Protein AF-A0A7S1E9S3-F1 (afdb_monomer)

Structure (mmCIF, N/CA/C/O backbone):
data_AF-A0A7S1E9S3-F1
#
_entry.id   AF-A0A7S1E9S3-F1
#
loop_
_atom_site.group_PDB
_atom_site.id
_atom_site.type_symbol
_atom_site.label_atom_id
_atom_site.label_alt_id
_atom_site.label_comp_id
_atom_site.label_asym_id
_atom_site.label_entity_id
_atom_site.label_seq_id
_atom_site.pdbx_PDB_ins_code
_atom_site.Cartn_x
_atom_site.Cartn_y
_atom_site.Cartn_z
_atom_site.occupancy
_atom_site.B_iso_or_equiv
_atom_site.auth_seq_id
_atom_site.auth_comp_id
_atom_site.auth_asym_id
_atom_site.auth_atom_id
_atom_site.pdbx_PDB_model_num
ATOM 1 N N . ASP A 1 1 ? -28.370 15.083 5.861 1.00 76.25 1 ASP A N 1
ATOM 2 C CA . ASP A 1 1 ? -28.886 15.078 7.250 1.00 76.25 1 ASP A CA 1
ATOM 3 C C . ASP A 1 1 ? -27.708 14.983 8.223 1.00 76.25 1 ASP A C 1
ATOM 5 O O . ASP A 1 1 ? -26.584 14.757 7.788 1.00 76.25 1 ASP A O 1
ATOM 9 N N . GLU A 1 2 ? -27.933 15.220 9.514 1.00 80.88 2 GLU A N 1
ATOM 10 C CA . GLU A 1 2 ? -26.884 15.203 10.547 1.00 80.88 2 GLU A CA 1
ATOM 11 C C . GLU A 1 2 ? -26.261 13.807 10.751 1.00 80.88 2 GLU A C 1
ATOM 13 O O . GLU A 1 2 ? -25.074 13.698 11.055 1.00 80.88 2 GLU A O 1
ATOM 18 N N . ARG A 1 3 ? -27.025 12.731 10.506 1.00 80.62 3 ARG A N 1
ATOM 19 C CA . ARG A 1 3 ? -26.564 11.344 10.676 1.00 80.62 3 ARG A CA 1
ATOM 20 C C . ARG A 1 3 ? -25.525 10.970 9.622 1.00 80.62 3 ARG A C 1
ATOM 22 O O . ARG A 1 3 ? -24.451 10.500 9.982 1.00 80.62 3 ARG A O 1
ATOM 29 N N . GLY A 1 4 ? -25.776 11.295 8.354 1.00 85.19 4 GLY A N 1
ATOM 30 C CA . GLY A 1 4 ? -24.827 11.042 7.268 1.00 85.19 4 GLY A CA 1
ATOM 31 C C . GLY A 1 4 ? -23.493 11.780 7.442 1.00 85.19 4 GLY A C 1
ATOM 32 O O . GLY A 1 4 ? -22.442 11.273 7.048 1.00 85.19 4 GLY A O 1
ATOM 33 N N . PHE A 1 5 ? -23.495 12.956 8.084 1.00 84.25 5 PHE A N 1
ATOM 34 C CA . PHE A 1 5 ? -22.257 13.677 8.400 1.00 84.25 5 PHE A CA 1
ATOM 35 C C . PHE A 1 5 ? -21.430 12.973 9.488 1.00 84.25 5 PHE A C 1
ATOM 37 O O . PHE A 1 5 ? -20.205 12.874 9.367 1.00 84.25 5 PHE A O 1
ATOM 44 N N . ILE A 1 6 ? -22.086 12.461 10.533 1.00 87.56 6 ILE A N 1
ATOM 45 C CA . ILE A 1 6 ? -21.432 11.704 11.610 1.00 87.56 6 ILE A CA 1
ATOM 46 C C . ILE A 1 6 ? -20.844 10.400 11.055 1.00 87.56 6 ILE A C 1
ATOM 48 O O . ILE A 1 6 ? -19.663 10.132 11.271 1.00 87.56 6 ILE A O 1
ATOM 52 N N . GLU A 1 7 ? -21.603 9.658 10.247 1.00 86.25 7 GLU A N 1
ATOM 53 C CA . GLU A 1 7 ? -21.142 8.410 9.620 1.00 86.25 7 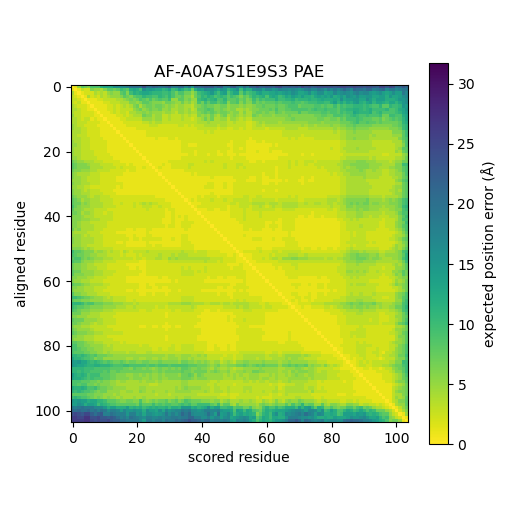GLU A CA 1
ATOM 54 C C . GLU A 1 7 ? -19.934 8.630 8.696 1.00 86.25 7 GLU A C 1
ATOM 56 O O . GLU A 1 7 ? -18.968 7.863 8.717 1.00 86.25 7 GLU A O 1
ATOM 61 N N . ALA A 1 8 ? -19.941 9.701 7.894 1.00 86.00 8 ALA A N 1
ATOM 62 C CA . ALA A 1 8 ? -18.808 10.044 7.036 1.00 86.00 8 ALA A CA 1
ATOM 63 C C . ALA A 1 8 ? -17.547 10.374 7.855 1.00 86.00 8 ALA A C 1
ATOM 65 O O . ALA A 1 8 ? -16.435 9.975 7.491 1.00 86.00 8 ALA A O 1
ATOM 66 N N . LYS A 1 9 ? -17.712 11.076 8.982 1.00 88.31 9 LYS A N 1
ATOM 67 C CA . LYS A 1 9 ? -16.615 11.402 9.898 1.00 88.31 9 LYS A CA 1
ATOM 68 C C . LYS A 1 9 ? -16.041 10.144 10.550 1.00 88.31 9 LYS A C 1
ATOM 70 O O . LYS A 1 9 ? -14.821 9.995 10.584 1.00 88.31 9 LYS A O 1
ATOM 75 N N . GLU A 1 10 ? -16.889 9.236 11.020 1.00 87.94 10 GLU A N 1
ATOM 76 C CA . GLU A 1 10 ? -16.468 7.964 11.618 1.00 87.94 10 GLU A CA 1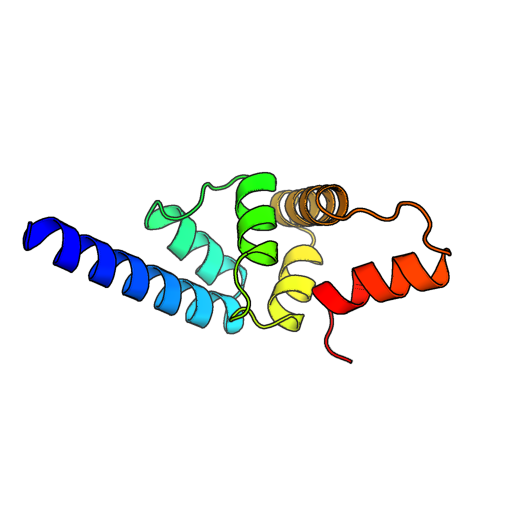
ATOM 77 C C . GLU A 1 10 ? -15.723 7.081 10.615 1.00 87.94 10 GLU A C 1
ATOM 79 O O . GLU A 1 10 ? -14.620 6.616 10.911 1.00 87.94 10 GLU A O 1
ATOM 84 N N . LYS A 1 11 ? -16.246 6.942 9.387 1.00 87.75 11 LYS A N 1
ATOM 85 C CA . LYS A 1 11 ? -15.553 6.225 8.304 1.00 87.75 11 LYS A CA 1
ATOM 86 C C . LYS A 1 11 ? -14.166 6.806 8.046 1.00 87.75 11 LYS A C 1
ATOM 88 O O . LYS A 1 11 ? -13.194 6.058 7.983 1.00 87.75 11 LYS A O 1
ATOM 93 N N . LYS A 1 12 ? -14.042 8.135 7.965 1.00 90.12 12 LYS A N 1
ATOM 94 C CA . LYS A 1 12 ? -12.743 8.797 7.773 1.00 90.12 12 LYS A CA 1
ATOM 95 C C . LYS A 1 12 ? -11.764 8.496 8.913 1.00 90.12 12 LYS A C 1
ATOM 97 O O . LYS A 1 12 ? -10.581 8.281 8.656 1.00 90.12 12 LYS A O 1
ATOM 102 N N . VAL A 1 13 ? -12.234 8.467 10.160 1.00 93.06 13 VAL A N 1
ATOM 103 C CA . VAL A 1 13 ? -11.394 8.138 11.323 1.00 93.06 13 VAL A CA 1
ATOM 104 C C . VAL A 1 13 ? -10.884 6.699 11.247 1.00 93.06 13 VAL A C 1
ATOM 106 O O . VAL A 1 13 ? -9.690 6.480 11.452 1.00 93.06 13 VAL A O 1
ATOM 109 N N . LEU A 1 14 ? -11.746 5.739 10.903 1.00 92.81 14 LEU A N 1
ATOM 110 C CA . LEU A 1 14 ? -11.363 4.330 10.769 1.00 92.81 14 LEU A CA 1
ATOM 111 C C . LEU A 1 14 ? -10.305 4.124 9.683 1.00 92.81 14 LEU A C 1
ATOM 113 O O . LEU A 1 14 ? -9.315 3.434 9.918 1.00 92.81 14 LEU A O 1
ATOM 117 N N . VAL A 1 15 ? -10.455 4.787 8.533 1.00 94.75 15 VAL A N 1
ATOM 118 C CA . VAL A 1 15 ? -9.451 4.757 7.457 1.00 94.75 15 VAL A CA 1
ATOM 119 C C . VAL A 1 15 ? -8.113 5.280 7.945 1.00 94.75 15 VAL A C 1
ATOM 121 O O . VAL A 1 15 ? -7.087 4.637 7.758 1.00 94.75 15 VAL A O 1
ATOM 124 N N . GLN A 1 16 ? -8.115 6.427 8.620 1.00 95.88 16 GLN A N 1
ATOM 125 C CA . GLN A 1 16 ? -6.892 7.049 9.117 1.00 95.88 16 GLN A CA 1
ATOM 126 C C . GLN A 1 16 ? -6.197 6.189 10.182 1.00 95.88 16 GLN A C 1
ATOM 128 O O . GLN A 1 16 ? -4.969 6.125 10.228 1.00 95.88 16 GLN A O 1
ATOM 133 N N . GLN A 1 17 ? -6.956 5.484 11.021 1.00 96.25 17 GLN A N 1
ATOM 134 C CA . GLN A 1 17 ? -6.398 4.493 11.942 1.00 96.25 17 GLN A CA 1
ATOM 135 C C . GLN A 1 17 ? -5.828 3.279 11.195 1.00 96.25 17 GLN A C 1
ATOM 137 O O . GLN A 1 17 ? -4.727 2.838 11.523 1.00 96.25 17 GLN A O 1
ATOM 142 N N . GLY A 1 18 ? -6.527 2.786 10.169 1.00 97.25 18 GLY A N 1
ATOM 143 C CA . GLY A 1 18 ? -6.066 1.692 9.316 1.00 97.25 18 GLY A CA 1
ATOM 144 C C . GLY A 1 18 ? -4.775 2.027 8.567 1.00 97.25 18 GLY A C 1
ATOM 145 O O . GLY A 1 18 ? -3.852 1.220 8.574 1.00 97.25 18 GLY A O 1
ATOM 146 N N . ILE A 1 19 ? -4.653 3.241 8.019 1.00 97.62 19 ILE A N 1
ATOM 147 C CA . ILE A 1 19 ? -3.428 3.753 7.377 1.00 97.62 19 ILE A CA 1
ATOM 148 C C . ILE A 1 19 ? -2.277 3.821 8.383 1.00 97.62 19 ILE A C 1
ATOM 150 O O . ILE A 1 19 ? -1.188 3.316 8.117 1.00 97.62 19 ILE A O 1
ATOM 154 N N . LYS A 1 20 ? -2.509 4.386 9.576 1.00 97.88 20 LYS A N 1
ATOM 155 C CA . LYS A 1 20 ? -1.488 4.427 10.638 1.00 97.88 20 LYS A CA 1
ATOM 156 C C . LYS A 1 20 ? -1.027 3.027 11.033 1.00 97.88 20 LYS A C 1
ATOM 158 O O . LYS A 1 20 ? 0.168 2.804 11.218 1.00 97.88 20 LYS A O 1
ATOM 163 N N . LEU A 1 21 ? -1.964 2.087 11.162 1.00 98.12 21 LEU A N 1
ATOM 164 C CA . LEU A 1 21 ? -1.644 0.704 11.485 1.00 98.12 21 LEU A CA 1
ATOM 165 C C . LEU A 1 21 ? -0.912 0.013 10.334 1.00 98.12 21 LEU A C 1
ATOM 167 O O . LEU A 1 21 ? 0.023 -0.726 10.609 1.00 98.12 21 LEU A O 1
ATOM 171 N N . PHE A 1 22 ? -1.282 0.273 9.080 1.00 98.31 22 PHE A N 1
ATOM 172 C CA . PHE A 1 22 ? -0.593 -0.245 7.899 1.00 98.31 22 PHE A CA 1
ATOM 173 C C . PHE A 1 22 ? 0.864 0.219 7.862 1.00 98.31 22 PHE A C 1
ATOM 175 O O . PHE A 1 22 ? 1.762 -0.614 7.789 1.00 98.31 22 PHE A O 1
ATOM 182 N N . ASN A 1 23 ? 1.102 1.523 8.027 1.00 97.19 23 ASN A N 1
ATOM 183 C CA . ASN A 1 23 ? 2.448 2.101 8.024 1.00 97.19 23 ASN A CA 1
ATOM 184 C C . ASN A 1 23 ? 3.348 1.509 9.127 1.00 97.19 23 ASN A C 1
ATOM 186 O O . ASN A 1 23 ? 4.565 1.484 8.976 1.00 97.19 23 ASN A O 1
ATOM 190 N N . LEU A 1 24 ? 2.767 1.027 10.234 1.00 96.81 24 LEU A N 1
ATOM 191 C CA . LEU A 1 24 ? 3.504 0.370 11.318 1.00 96.81 24 LEU A CA 1
ATOM 192 C C . LEU A 1 24 ? 3.597 -1.158 11.153 1.00 96.81 24 LEU A C 1
ATOM 194 O O . LEU A 1 24 ? 4.579 -1.772 11.563 1.00 96.81 24 LEU A O 1
ATOM 198 N N . LYS A 1 25 ? 2.527 -1.788 10.660 1.00 96.81 25 LYS A N 1
ATOM 199 C CA . LYS A 1 25 ? 2.301 -3.239 10.603 1.00 96.81 25 LYS A CA 1
ATOM 200 C C . LYS A 1 25 ? 1.436 -3.568 9.380 1.00 96.81 25 LYS A C 1
ATOM 202 O O . LYS A 1 25 ? 0.241 -3.830 9.535 1.00 96.81 25 LYS A O 1
ATOM 207 N N . GLY A 1 26 ? 2.046 -3.601 8.193 1.00 96.19 26 GLY A N 1
ATOM 208 C CA . GLY A 1 26 ? 1.378 -3.742 6.887 1.00 96.19 26 GLY A CA 1
ATOM 209 C C . GLY A 1 26 ? 0.160 -4.674 6.887 1.00 96.19 26 GLY A C 1
ATOM 210 O O . GLY A 1 26 ? -0.975 -4.214 6.746 1.00 96.19 26 GLY A O 1
ATOM 211 N N . LYS A 1 27 ? 0.360 -5.973 7.157 1.00 96.25 27 LYS A N 1
ATOM 212 C CA . LYS A 1 27 ? -0.733 -6.969 7.197 1.00 96.25 27 LYS A CA 1
ATOM 213 C C . LYS A 1 27 ? -1.868 -6.621 8.153 1.00 96.25 27 LYS A C 1
ATOM 215 O O . LYS A 1 27 ? -3.027 -6.697 7.760 1.00 96.25 27 LYS A O 1
ATOM 220 N N . LYS A 1 28 ? -1.552 -6.176 9.373 1.00 97.50 28 LYS A N 1
ATOM 221 C CA . LYS A 1 28 ? -2.576 -5.817 10.368 1.00 97.50 28 LYS A CA 1
ATOM 222 C C . LYS A 1 28 ? -3.385 -4.594 9.943 1.00 97.50 28 LYS A C 1
ATOM 224 O O . LYS A 1 28 ? -4.576 -4.527 10.227 1.00 97.50 28 LYS A O 1
ATOM 229 N N . GLY A 1 29 ? -2.753 -3.640 9.259 1.00 97.81 29 GLY A N 1
ATOM 230 C CA . GLY A 1 29 ? -3.449 -2.493 8.681 1.00 97.81 29 GLY A CA 1
ATOM 231 C C . GLY A 1 29 ? -4.457 -2.909 7.613 1.00 97.81 29 GLY A C 1
ATOM 232 O O . GLY A 1 29 ? -5.615 -2.503 7.683 1.00 97.81 29 GLY A O 1
ATOM 233 N N . ILE A 1 30 ? -4.050 -3.779 6.679 1.00 98.00 30 ILE A N 1
ATOM 234 C CA . ILE A 1 30 ? -4.959 -4.328 5.660 1.00 98.00 30 ILE A CA 1
ATOM 235 C C . ILE A 1 30 ? -6.094 -5.126 6.299 1.00 98.00 30 ILE A C 1
ATOM 237 O O . ILE A 1 30 ? -7.252 -4.904 5.963 1.00 98.00 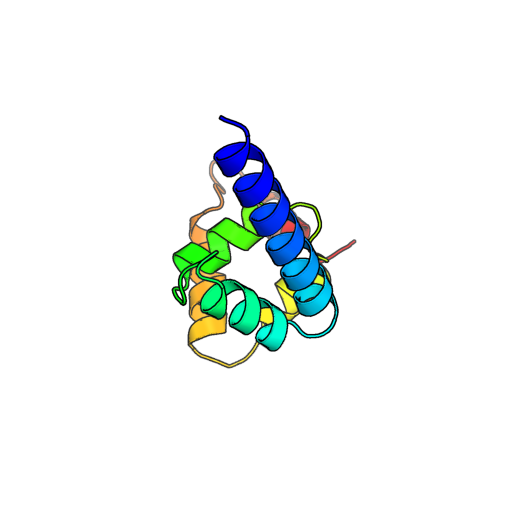30 ILE A O 1
ATOM 241 N 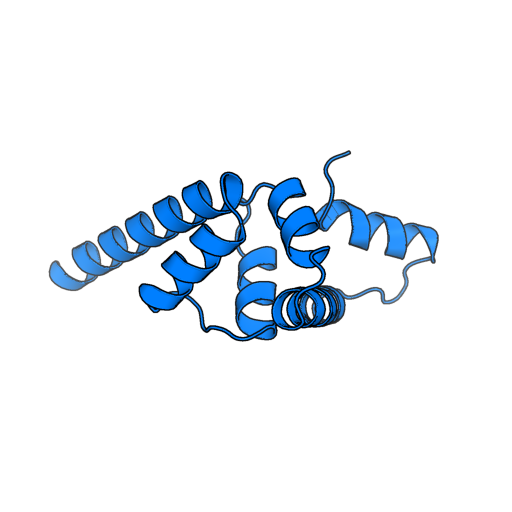N . GLU A 1 31 ? -5.798 -6.011 7.251 1.00 97.50 31 GLU A N 1
ATOM 242 C CA . GLU A 1 31 ? -6.820 -6.792 7.959 1.00 97.50 31 GLU A CA 1
ATOM 243 C C . GLU A 1 31 ? -7.849 -5.899 8.660 1.00 97.50 31 GLU A C 1
ATOM 245 O O . GLU A 1 31 ? -9.046 -6.178 8.593 1.00 97.50 31 GLU A O 1
ATOM 250 N N . MET A 1 32 ? -7.413 -4.806 9.291 1.00 97.44 32 MET A N 1
ATOM 251 C CA . MET A 1 32 ? -8.310 -3.830 9.912 1.00 97.44 32 MET A CA 1
ATOM 252 C C . MET A 1 32 ? -9.196 -3.121 8.874 1.00 97.44 32 MET A C 1
ATOM 254 O O . MET A 1 32 ? -10.406 -2.995 9.073 1.00 97.44 32 MET A O 1
ATOM 258 N N . LEU A 1 33 ? -8.615 -2.659 7.764 1.00 97.06 33 LEU A N 1
ATOM 259 C CA . LEU A 1 33 ? -9.353 -1.986 6.689 1.00 97.06 33 LEU A CA 1
ATOM 260 C C . LEU A 1 33 ? -10.374 -2.922 6.021 1.00 97.06 33 LEU A C 1
ATOM 262 O O . LEU A 1 33 ? -11.496 -2.506 5.741 1.00 97.06 33 LEU A O 1
ATOM 266 N N . VAL A 1 34 ? -10.021 -4.197 5.845 1.00 97.25 34 VAL A N 1
ATOM 267 C CA . VAL A 1 34 ? -10.931 -5.247 5.367 1.00 97.25 34 VAL A CA 1
ATOM 268 C C . VAL A 1 34 ? -12.044 -5.517 6.378 1.00 97.25 34 VAL A C 1
ATOM 270 O O . VAL A 1 34 ? -13.218 -5.530 6.022 1.00 97.25 34 VAL A O 1
ATOM 273 N N . SER A 1 35 ? -11.699 -5.701 7.655 1.00 95.69 35 SER A N 1
ATOM 274 C CA . SER A 1 35 ? -12.671 -6.055 8.704 1.00 95.69 35 SER A CA 1
ATOM 275 C C . SER A 1 35 ? -13.663 -4.926 8.994 1.00 95.69 35 SER A C 1
ATOM 277 O O . SER A 1 35 ? -14.794 -5.184 9.388 1.00 95.69 35 SER A O 1
ATOM 279 N N . SER A 1 36 ? -13.255 -3.671 8.779 1.00 92.81 36 SER A N 1
ATOM 280 C CA . SER A 1 36 ? -14.139 -2.498 8.847 1.00 92.81 36 SER A CA 1
ATOM 281 C C . SER A 1 36 ? -15.006 -2.303 7.594 1.00 92.81 36 SER A C 1
ATOM 283 O O . SER A 1 36 ? -15.814 -1.377 7.554 1.00 92.81 36 SER A O 1
ATOM 285 N N . GLY A 1 37 ? -14.852 -3.158 6.576 1.00 93.44 37 GLY A N 1
ATOM 286 C CA . GLY A 1 37 ? -15.595 -3.088 5.318 1.00 93.44 37 GLY A CA 1
ATOM 287 C C . GLY A 1 37 ? -15.192 -1.915 4.425 1.00 93.44 37 GLY A C 1
ATOM 288 O O . GLY A 1 37 ? -15.964 -1.527 3.551 1.00 93.44 37 GLY A O 1
ATOM 289 N N . HIS A 1 38 ? -14.021 -1.310 4.653 1.00 93.75 38 HIS A N 1
ATOM 290 C CA . HIS A 1 38 ? -13.571 -0.167 3.860 1.00 93.75 38 HIS A CA 1
ATOM 291 C C . HIS A 1 38 ? -12.933 -0.581 2.530 1.00 93.75 38 HIS A C 1
ATOM 293 O O . HIS A 1 38 ? -13.041 0.143 1.544 1.00 93.75 38 HIS A O 1
ATOM 299 N N . ILE A 1 39 ? -12.274 -1.740 2.510 1.00 96.19 39 ILE A N 1
ATOM 300 C CA . ILE A 1 39 ? -11.717 -2.365 1.307 1.00 96.19 39 ILE A CA 1
ATOM 301 C C . ILE A 1 39 ? -12.083 -3.849 1.292 1.00 96.19 39 ILE A C 1
ATOM 303 O O . ILE A 1 39 ? -12.350 -4.444 2.336 1.00 96.19 39 ILE A O 1
ATOM 307 N N . GLU A 1 40 ? -12.062 -4.468 0.119 1.00 97.94 40 GLU A N 1
ATOM 308 C CA . GLU A 1 40 ? -12.249 -5.910 -0.002 1.00 97.94 40 GLU A CA 1
ATOM 309 C C . GLU A 1 40 ? -10.916 -6.642 0.169 1.00 97.94 40 GLU A C 1
ATOM 311 O O . GLU A 1 40 ? -9.847 -6.118 -0.150 1.00 97.94 40 GLU A O 1
ATOM 316 N N . ARG A 1 41 ? -10.962 -7.900 0.621 1.00 97.69 41 ARG A N 1
ATOM 317 C CA . ARG A 1 41 ? -9.770 -8.759 0.719 1.00 97.69 41 ARG A CA 1
ATOM 318 C C . ARG A 1 41 ? -9.394 -9.356 -0.641 1.00 97.69 41 ARG A C 1
ATOM 320 O O . ARG A 1 41 ? -9.254 -10.571 -0.775 1.00 97.69 41 ARG A O 1
ATOM 327 N N . THR A 1 42 ? -9.262 -8.504 -1.650 1.00 98.50 42 THR A N 1
ATOM 328 C CA . THR A 1 42 ? -8.90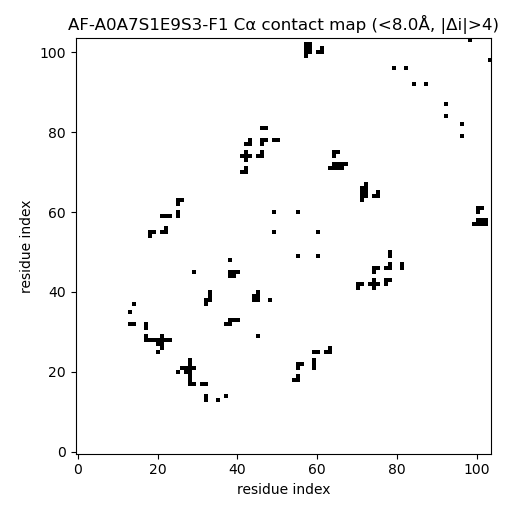9 -8.883 -3.019 1.00 98.50 42 THR A CA 1
ATOM 329 C C . THR A 1 42 ? -7.667 -8.116 -3.476 1.00 98.50 42 THR A C 1
ATOM 331 O O . THR A 1 42 ? -7.490 -6.957 -3.088 1.00 98.50 42 THR A O 1
ATOM 334 N N . PRO A 1 43 ? -6.805 -8.726 -4.315 1.00 98.56 43 PRO A N 1
ATOM 335 C CA . PRO A 1 43 ? -5.626 -8.059 -4.856 1.00 98.56 43 PRO A CA 1
ATOM 336 C C . PRO A 1 43 ? -5.896 -6.675 -5.452 1.00 98.56 43 PRO A C 1
ATOM 338 O O . PRO A 1 43 ? -5.224 -5.704 -5.114 1.00 98.56 43 PRO A O 1
ATOM 341 N N . LEU A 1 44 ? -6.927 -6.584 -6.293 1.00 98.31 44 LEU A N 1
ATOM 342 C CA . LEU A 1 44 ? -7.296 -5.361 -6.996 1.00 98.31 44 LEU A CA 1
ATOM 343 C C . LEU A 1 44 ? -7.789 -4.264 -6.043 1.00 98.31 44 LEU A C 1
ATOM 345 O O . LEU A 1 44 ? -7.383 -3.113 -6.180 1.00 98.31 44 LEU A O 1
ATOM 349 N N . SER A 1 45 ? -8.625 -4.605 -5.053 1.00 98.44 45 SER A N 1
ATOM 350 C CA . SER A 1 45 ? -9.132 -3.622 -4.085 1.00 98.44 45 SER A CA 1
ATOM 351 C C . SER A 1 45 ? -8.000 -3.023 -3.246 1.00 98.44 45 SER A C 1
ATOM 353 O O . SER A 1 45 ? -7.926 -1.804 -3.079 1.00 98.44 45 SER A O 1
ATOM 355 N N . ILE A 1 46 ? -7.063 -3.859 -2.793 1.00 98.38 46 ILE A N 1
ATOM 356 C CA . ILE A 1 46 ? -5.888 -3.409 -2.035 1.00 98.38 46 ILE A CA 1
ATOM 357 C C . ILE A 1 46 ? -4.954 -2.570 -2.925 1.00 98.38 46 ILE A C 1
ATOM 359 O O . ILE A 1 46 ? -4.492 -1.512 -2.500 1.00 98.38 46 ILE A O 1
ATOM 363 N N . ALA A 1 47 ? -4.715 -2.980 -4.174 1.00 98.06 47 ALA A N 1
ATOM 364 C CA . ALA A 1 47 ? -3.896 -2.219 -5.117 1.00 98.06 47 ALA A CA 1
ATOM 365 C C . ALA A 1 47 ? -4.487 -0.828 -5.416 1.00 98.06 47 ALA A C 1
ATOM 367 O O . ALA A 1 47 ? -3.769 0.173 -5.377 1.00 98.06 47 ALA A O 1
ATOM 368 N N . HIS A 1 48 ? -5.802 -0.733 -5.640 1.00 97.94 48 HIS A N 1
ATOM 369 C CA . HIS A 1 48 ? -6.489 0.553 -5.776 1.00 97.94 48 HIS A CA 1
ATOM 370 C C . HIS A 1 48 ? -6.352 1.414 -4.523 1.00 97.94 48 HIS A C 1
ATOM 372 O O . HIS A 1 48 ? -6.135 2.622 -4.632 1.00 97.94 48 HIS A O 1
ATOM 378 N N . PHE A 1 49 ? -6.452 0.809 -3.338 1.00 97.25 49 PHE A N 1
ATOM 379 C CA . PHE A 1 49 ? -6.250 1.516 -2.079 1.00 97.25 49 PHE A CA 1
ATOM 380 C C . PHE A 1 49 ? -4.835 2.103 -1.985 1.00 97.25 49 PHE A C 1
ATOM 382 O O . PHE A 1 49 ? -4.697 3.270 -1.618 1.00 97.25 49 PHE A O 1
ATOM 389 N N . PHE A 1 50 ? -3.802 1.357 -2.387 1.00 96.88 50 PHE A N 1
ATOM 390 C CA . PHE A 1 50 ? -2.421 1.850 -2.417 1.00 96.88 50 PHE A CA 1
ATOM 391 C C . PHE A 1 50 ? -2.213 3.013 -3.389 1.00 96.88 50 PHE A C 1
ATOM 393 O O . PHE A 1 50 ? -1.568 3.991 -3.024 1.00 96.88 50 PHE A O 1
ATOM 400 N N . HIS A 1 51 ? -2.803 2.958 -4.586 1.00 94.75 51 HIS A N 1
ATOM 401 C CA . HIS A 1 51 ? -2.730 4.067 -5.549 1.00 94.75 51 HIS A CA 1
ATOM 402 C C . HIS A 1 51 ? -3.496 5.315 -5.093 1.00 94.75 51 HIS A C 1
ATOM 404 O O . HIS A 1 51 ? -3.107 6.435 -5.417 1.00 94.75 51 HIS A O 1
ATOM 410 N N . SER A 1 52 ? -4.588 5.134 -4.347 1.00 93.31 52 SER A N 1
ATOM 411 C CA . SER A 1 52 ? -5.525 6.218 -4.018 1.00 93.31 52 SER A CA 1
ATOM 412 C C . SER A 1 52 ? -5.174 6.986 -2.739 1.00 93.31 52 SER A C 1
ATOM 414 O O . SER A 1 52 ? -5.686 8.086 -2.538 1.00 93.31 52 SER A O 1
ATOM 416 N N . ASN A 1 53 ? -4.333 6.432 -1.857 1.00 92.69 53 ASN A N 1
ATOM 417 C CA . ASN 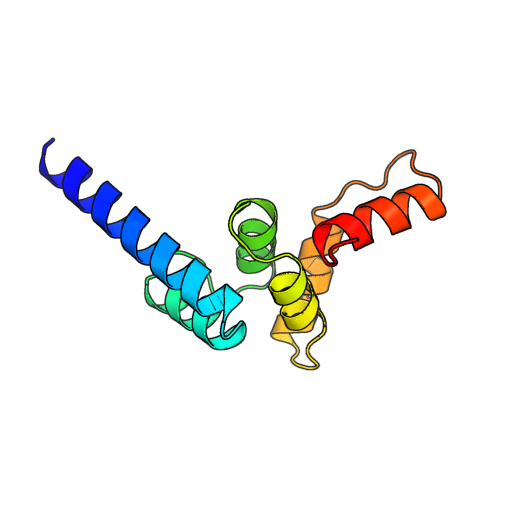A 1 53 ? -4.063 7.006 -0.534 1.00 92.69 53 ASN A CA 1
ATOM 418 C C . ASN A 1 53 ? -2.619 7.505 -0.409 1.00 92.69 53 ASN A C 1
ATOM 420 O O . ASN A 1 53 ? -1.693 6.737 -0.163 1.00 92.69 53 ASN A O 1
ATOM 424 N N . THR A 1 54 ? -2.439 8.824 -0.487 1.00 90.31 54 THR A N 1
ATOM 425 C CA . THR A 1 54 ? -1.123 9.484 -0.398 1.00 90.31 54 THR A CA 1
ATOM 426 C C . THR A 1 54 ? -0.477 9.429 0.988 1.00 90.31 54 THR A C 1
ATOM 428 O O . THR A 1 54 ? 0.718 9.682 1.104 1.00 90.31 54 THR A O 1
ATOM 431 N N . ASP A 1 55 ? -1.250 9.114 2.032 1.00 94.25 55 ASP A N 1
ATOM 432 C CA . ASP A 1 55 ? -0.791 9.058 3.430 1.00 94.25 55 ASP A CA 1
ATOM 433 C C . ASP A 1 55 ? -0.081 7.731 3.784 1.00 94.25 55 ASP A C 1
ATOM 435 O O . ASP A 1 55 ? 0.421 7.557 4.902 1.00 94.25 55 ASP A O 1
ATOM 439 N N . LEU A 1 56 ? -0.056 6.768 2.858 1.00 95.50 56 LEU A N 1
ATOM 440 C CA . LEU A 1 56 ? 0.657 5.506 3.036 1.00 95.50 56 LEU A CA 1
ATOM 441 C C . LEU A 1 56 ? 2.172 5.725 2.919 1.00 95.50 56 LEU A C 1
ATOM 443 O O . LEU A 1 56 ? 2.651 6.377 1.990 1.00 95.50 56 LEU A O 1
ATOM 447 N N . ASP A 1 57 ? 2.946 5.144 3.841 1.00 94.75 57 ASP A N 1
ATOM 448 C CA . ASP A 1 57 ? 4.403 5.093 3.699 1.00 94.75 57 ASP A CA 1
ATOM 449 C C . ASP A 1 57 ? 4.729 4.189 2.504 1.00 94.75 57 ASP A C 1
ATOM 451 O O . ASP A 1 57 ? 4.411 2.998 2.494 1.00 94.75 57 ASP A O 1
ATOM 455 N N . LYS A 1 58 ? 5.388 4.760 1.493 1.00 92.38 58 LYS A N 1
ATOM 456 C CA . LYS A 1 58 ? 5.771 4.044 0.273 1.00 92.38 58 LYS A CA 1
ATOM 457 C C . LYS A 1 58 ? 6.637 2.821 0.558 1.00 92.38 58 LYS A C 1
ATOM 459 O O . LYS A 1 58 ? 6.496 1.828 -0.142 1.00 92.38 58 LYS A O 1
ATOM 464 N N . ARG A 1 59 ? 7.482 2.863 1.598 1.00 92.94 59 ARG A N 1
ATOM 465 C CA . ARG A 1 59 ? 8.258 1.690 2.035 1.00 92.94 59 ARG A CA 1
ATOM 466 C C . ARG A 1 59 ? 7.344 0.590 2.528 1.00 92.94 59 ARG A C 1
ATOM 468 O O . ARG A 1 59 ? 7.505 -0.537 2.099 1.00 92.94 59 ARG A O 1
ATOM 475 N N . ALA A 1 60 ? 6.356 0.919 3.361 1.00 96.06 60 ALA A N 1
ATOM 476 C CA . ALA A 1 60 ? 5.410 -0.070 3.870 1.00 96.06 60 ALA A CA 1
ATOM 477 C C . ALA A 1 60 ? 4.590 -0.706 2.733 1.00 96.06 60 ALA A C 1
ATOM 479 O O . ALA A 1 60 ? 4.309 -1.901 2.772 1.00 96.06 60 ALA A O 1
ATOM 480 N N . VAL A 1 61 ? 4.248 0.073 1.700 1.00 96.56 61 VAL A N 1
ATOM 481 C CA . VAL A 1 61 ? 3.614 -0.437 0.473 1.00 96.56 61 VAL A CA 1
ATOM 482 C C . VAL A 1 61 ? 4.542 -1.402 -0.270 1.00 96.56 61 VAL A C 1
ATOM 484 O O . VAL A 1 61 ? 4.119 -2.510 -0.604 1.00 96.56 61 VAL A O 1
ATOM 487 N N . GLY A 1 62 ? 5.803 -1.019 -0.489 1.00 94.88 62 GLY A N 1
ATOM 488 C CA . GLY A 1 62 ? 6.809 -1.878 -1.113 1.00 94.88 62 GLY A CA 1
ATOM 489 C C . GLY A 1 62 ? 7.062 -3.168 -0.332 1.00 94.88 62 GLY A C 1
ATOM 490 O O . GLY A 1 62 ? 7.000 -4.249 -0.912 1.00 94.88 62 GLY A O 1
ATOM 491 N N . ASP A 1 63 ? 7.264 -3.062 0.982 1.00 95.62 63 ASP A N 1
ATOM 492 C CA . ASP A 1 63 ? 7.478 -4.192 1.888 1.00 95.62 63 ASP A CA 1
ATOM 493 C C . ASP A 1 63 ? 6.289 -5.154 1.849 1.00 95.62 63 ASP A C 1
ATOM 495 O O . ASP A 1 63 ? 6.483 -6.358 1.702 1.00 95.62 63 ASP A O 1
ATOM 499 N N . TYR A 1 64 ? 5.056 -4.630 1.904 1.00 97.31 64 TYR A N 1
ATOM 500 C CA . TYR A 1 64 ? 3.848 -5.444 1.803 1.00 97.31 64 TYR A CA 1
ATOM 501 C C . TYR A 1 64 ? 3.791 -6.185 0.464 1.00 97.31 64 TYR A C 1
ATOM 503 O O . TYR A 1 64 ? 3.581 -7.392 0.445 1.00 97.31 64 TYR A O 1
ATOM 511 N N . MET A 1 65 ? 3.989 -5.509 -0.667 1.00 96.44 65 MET A N 1
ATOM 512 C CA . MET A 1 65 ? 3.947 -6.160 -1.986 1.00 96.44 65 MET A CA 1
ATOM 513 C C . MET A 1 65 ? 5.107 -7.141 -2.218 1.00 96.44 65 MET A C 1
ATOM 515 O O . MET A 1 65 ? 4.972 -8.067 -3.014 1.00 96.44 65 MET A O 1
ATOM 519 N N . GLY A 1 66 ? 6.234 -6.948 -1.529 1.00 94.31 66 GLY A N 1
ATOM 520 C CA . GLY A 1 66 ? 7.407 -7.818 -1.593 1.00 94.31 66 GLY A CA 1
ATOM 521 C C . GLY A 1 66 ? 7.315 -9.079 -0.729 1.00 94.31 66 GLY A C 1
ATOM 522 O O . GLY A 1 66 ? 8.210 -9.923 -0.791 1.00 94.31 66 GLY A O 1
ATOM 523 N N . GLU A 1 67 ? 6.266 -9.233 0.083 1.00 95.44 67 GLU A N 1
ATOM 524 C CA . GLU A 1 67 ? 6.088 -10.426 0.908 1.00 95.44 67 GLU A CA 1
ATOM 525 C C . GLU A 1 67 ? 5.805 -11.691 0.075 1.00 95.44 67 GLU A C 1
ATOM 527 O O . GLU A 1 67 ? 5.189 -11.657 -0.987 1.00 95.44 67 GLU A O 1
ATOM 532 N N . ALA A 1 68 ? 6.210 -12.852 0.599 1.00 94.81 68 ALA A N 1
ATOM 533 C CA . ALA A 1 68 ? 6.120 -14.133 -0.107 1.00 94.81 68 ALA A CA 1
ATOM 534 C C . ALA A 1 68 ? 4.700 -14.734 -0.203 1.00 94.81 68 ALA A C 1
ATOM 536 O O . ALA A 1 68 ? 4.523 -15.750 -0.876 1.00 94.81 68 ALA A O 1
ATOM 537 N N . ASP A 1 69 ? 3.714 -14.147 0.477 1.00 96.62 69 ASP A N 1
ATOM 538 C CA . ASP A 1 69 ? 2.324 -14.615 0.499 1.00 96.62 69 ASP A CA 1
ATOM 539 C C . ASP A 1 69 ? 1.630 -14.387 -0.858 1.00 96.62 69 ASP A C 1
ATOM 541 O O . ASP A 1 69 ? 1.868 -13.388 -1.538 1.00 96.62 69 ASP A O 1
ATOM 545 N N . GLU A 1 70 ? 0.755 -15.309 -1.259 1.00 97.44 70 GLU A N 1
ATOM 546 C CA . GLU A 1 70 ? 0.070 -15.256 -2.557 1.00 97.44 70 GLU A CA 1
ATOM 547 C C . GLU A 1 70 ? -0.847 -14.037 -2.706 1.00 97.44 70 GLU A C 1
ATOM 549 O O . GLU A 1 70 ? -0.943 -13.473 -3.797 1.00 97.44 70 GLU A O 1
ATOM 554 N N . LEU A 1 71 ? -1.481 -13.574 -1.621 1.00 97.50 71 LEU A N 1
ATOM 555 C CA . LEU A 1 71 ? -2.268 -12.341 -1.664 1.00 97.50 71 LEU A CA 1
ATOM 556 C C . LEU A 1 71 ? -1.361 -11.146 -1.965 1.00 97.50 71 LEU A C 1
ATOM 558 O O . LEU A 1 71 ? -1.693 -10.330 -2.817 1.00 97.50 71 LEU A O 1
ATOM 562 N N . ASN A 1 72 ? -0.210 -11.062 -1.298 1.00 97.81 72 ASN A N 1
ATOM 563 C CA . ASN A 1 72 ? 0.751 -9.973 -1.452 1.00 97.81 72 ASN A CA 1
ATOM 564 C C . ASN A 1 72 ? 1.331 -9.918 -2.878 1.00 97.81 72 ASN A C 1
ATOM 566 O O . ASN A 1 72 ? 1.343 -8.850 -3.491 1.00 97.81 72 ASN A O 1
ATOM 570 N N . LYS A 1 73 ? 1.695 -11.072 -3.453 1.00 97.94 73 LYS 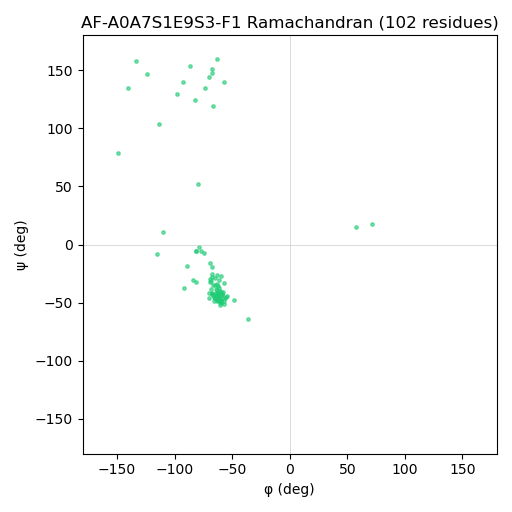A N 1
ATOM 571 C CA . LYS A 1 73 ? 2.103 -11.177 -4.867 1.00 97.94 73 LYS A CA 1
ATOM 572 C C . LYS A 1 73 ? 0.981 -10.782 -5.823 1.00 97.94 73 LYS A C 1
ATOM 574 O O . LYS A 1 73 ? 1.214 -10.046 -6.777 1.00 97.94 73 LYS A O 1
ATOM 579 N N . GLY A 1 74 ? -0.244 -11.237 -5.558 1.00 98.44 74 GLY A N 1
ATOM 580 C CA . GLY A 1 74 ? -1.408 -10.835 -6.341 1.00 98.44 74 GLY A CA 1
ATOM 581 C C . GLY A 1 74 ? -1.607 -9.320 -6.318 1.00 98.44 74 GLY A C 1
ATOM 582 O O . GLY A 1 74 ? -1.882 -8.721 -7.356 1.00 98.44 74 GLY A O 1
ATOM 583 N N . VAL A 1 75 ? -1.446 -8.691 -5.148 1.00 98.38 75 VAL A N 1
ATOM 584 C CA . VAL A 1 75 ? -1.526 -7.230 -4.992 1.00 98.38 75 VAL A CA 1
ATOM 585 C C . VAL A 1 75 ? -0.438 -6.539 -5.806 1.00 98.38 75 VAL A C 1
ATOM 587 O O . VAL A 1 75 ? -0.743 -5.556 -6.470 1.00 98.38 75 VAL A O 1
ATOM 590 N N . LEU A 1 76 ? 0.796 -7.056 -5.809 1.00 96.88 76 LEU A N 1
ATOM 591 C CA . LEU A 1 76 ? 1.874 -6.527 -6.646 1.00 96.88 76 LEU A CA 1
ATOM 592 C C . LEU A 1 76 ? 1.497 -6.543 -8.134 1.00 96.88 76 LEU A C 1
ATOM 594 O O . LEU A 1 76 ? 1.648 -5.523 -8.803 1.00 96.88 76 LEU A O 1
ATOM 598 N N . TYR A 1 77 ? 0.989 -7.668 -8.646 1.00 97.31 77 TYR A N 1
ATOM 599 C CA . TYR A 1 77 ? 0.572 -7.768 -10.048 1.00 97.31 77 TYR A CA 1
ATOM 600 C C . TYR A 1 77 ? -0.544 -6.774 -10.375 1.00 97.31 77 TYR A C 1
ATOM 602 O O . TYR A 1 77 ? -0.393 -5.970 -11.290 1.00 97.31 77 TYR A O 1
ATOM 610 N N . ALA A 1 78 ? -1.599 -6.730 -9.557 1.00 98.06 78 ALA A N 1
ATOM 611 C CA . ALA A 1 78 ? -2.686 -5.772 -9.743 1.00 98.06 78 ALA A CA 1
ATOM 612 C C . ALA A 1 78 ? -2.206 -4.311 -9.642 1.00 98.06 78 ALA A C 1
ATOM 614 O O . ALA A 1 78 ? -2.669 -3.450 -10.382 1.00 98.06 78 ALA A O 1
ATOM 615 N N . TYR A 1 79 ? -1.261 -4.012 -8.749 1.00 96.75 79 TYR A N 1
ATOM 616 C CA . TYR A 1 79 ? -0.691 -2.675 -8.602 1.00 96.75 79 TYR A CA 1
ATOM 617 C C . TYR A 1 79 ? 0.060 -2.236 -9.860 1.00 96.75 79 TYR A C 1
ATOM 619 O O . TYR A 1 79 ? -0.093 -1.086 -10.271 1.00 96.75 79 TYR A O 1
ATOM 627 N N . VAL A 1 80 ? 0.837 -3.140 -10.467 1.00 95.19 80 VAL A N 1
ATOM 628 C CA . VAL A 1 80 ? 1.560 -2.904 -11.727 1.00 95.19 80 VAL A CA 1
ATOM 629 C C . VAL A 1 80 ? 0.593 -2.753 -12.898 1.00 95.19 80 VAL A C 1
ATOM 631 O O . VAL A 1 80 ? 0.767 -1.829 -13.687 1.00 95.19 80 VAL A O 1
ATOM 634 N N . ASP A 1 81 ? -0.446 -3.585 -12.981 1.00 95.50 81 ASP A N 1
ATOM 635 C CA . ASP A 1 81 ? -1.451 -3.531 -14.055 1.00 95.50 81 ASP A CA 1
ATOM 636 C C . ASP A 1 81 ? -2.246 -2.214 -14.060 1.00 95.50 81 ASP A C 1
ATOM 638 O O . ASP A 1 81 ? -2.713 -1.758 -15.103 1.00 95.50 81 ASP A O 1
ATOM 642 N N . LEU A 1 82 ? -2.371 -1.558 -12.902 1.00 95.31 82 LEU A N 1
ATOM 643 C CA . LEU A 1 82 ? -2.983 -0.231 -12.779 1.00 95.31 82 LEU A CA 1
ATOM 644 C C . LEU A 1 82 ? -2.065 0.915 -13.243 1.00 95.31 82 LEU A C 1
ATOM 646 O O . LEU A 1 82 ? -2.492 2.071 -13.285 1.00 95.31 82 LEU A O 1
ATOM 650 N N . MET A 1 83 ? -0.806 0.635 -13.588 1.00 93.56 83 MET A N 1
ATOM 651 C CA . MET A 1 83 ? 0.147 1.628 -14.076 1.00 93.56 83 MET A CA 1
ATOM 652 C C . MET A 1 83 ? 0.220 1.603 -15.604 1.00 93.56 83 MET A C 1
ATOM 654 O O . MET A 1 83 ? 0.485 0.574 -16.212 1.00 93.56 83 MET A O 1
ATOM 658 N N . SER A 1 84 ? 0.088 2.769 -16.241 1.00 92.56 84 SER A N 1
ATOM 659 C CA . SER A 1 84 ? 0.436 2.898 -17.662 1.00 92.56 84 SER A CA 1
ATOM 660 C C . SER A 1 84 ? 1.942 3.113 -17.832 1.00 92.56 84 SER A C 1
ATOM 662 O O . SER A 1 84 ? 2.511 4.053 -17.260 1.00 92.56 84 SER A O 1
ATOM 664 N N . PHE A 1 85 ? 2.570 2.250 -18.629 1.00 93.19 85 PHE A N 1
ATOM 665 C CA . PHE A 1 85 ? 3.964 2.366 -19.073 1.00 93.19 85 PHE A CA 1
ATOM 666 C C . PHE A 1 85 ? 4.085 2.701 -20.565 1.00 93.19 85 PHE A C 1
ATOM 668 O O . PHE A 1 85 ? 5.178 2.619 -21.121 1.00 93.19 85 PHE A O 1
ATOM 675 N N . GLU A 1 86 ? 2.972 3.059 -21.207 1.00 94.12 86 GLU A N 1
ATOM 676 C CA . GLU A 1 86 ? 2.947 3.444 -22.616 1.00 94.12 86 GLU A CA 1
ATOM 677 C C . GLU A 1 86 ? 3.893 4.626 -22.867 1.00 94.12 86 GLU A C 1
ATOM 679 O O . GLU A 1 86 ? 4.026 5.521 -22.027 1.00 94.12 86 GLU A O 1
ATOM 684 N N . ASP A 1 87 ? 4.604 4.573 -23.994 1.00 93.75 87 ASP A N 1
ATOM 685 C CA . ASP A 1 87 ? 5.589 5.568 -24.434 1.00 93.75 87 ASP A CA 1
ATOM 686 C C . ASP A 1 87 ? 6.758 5.847 -23.466 1.00 93.75 87 ASP A C 1
ATOM 688 O O . ASP A 1 87 ? 7.501 6.818 -23.636 1.00 93.75 87 ASP A O 1
ATOM 692 N N . LEU A 1 88 ? 6.982 4.990 -22.463 1.00 94.50 88 LEU A N 1
ATOM 693 C CA . LEU A 1 88 ? 8.142 5.091 -21.580 1.00 94.50 88 LEU A CA 1
ATOM 694 C C . LEU A 1 88 ? 9.310 4.246 -22.092 1.00 94.50 88 LEU A C 1
ATOM 696 O O . LEU A 1 88 ? 9.159 3.091 -22.489 1.00 94.50 88 LEU A O 1
ATOM 700 N N . THR A 1 89 ? 10.520 4.794 -21.989 1.00 95.38 89 THR A N 1
ATOM 701 C CA . THR A 1 89 ? 11.743 3.990 -22.067 1.00 95.38 89 THR A CA 1
ATOM 702 C C . THR A 1 89 ? 11.791 3.000 -20.904 1.00 95.38 89 THR A C 1
ATOM 704 O O . THR A 1 89 ? 11.163 3.212 -19.865 1.00 95.38 89 THR A O 1
ATOM 707 N N . ILE A 1 90 ? 12.589 1.936 -21.028 1.00 92.75 90 ILE A N 1
ATOM 708 C CA . ILE A 1 90 ? 12.752 0.942 -19.953 1.00 92.75 90 ILE A CA 1
ATOM 709 C C . ILE A 1 90 ? 13.168 1.615 -18.637 1.00 92.75 90 ILE A C 1
ATOM 711 O O . ILE A 1 90 ? 12.605 1.323 -17.584 1.00 92.75 90 ILE A O 1
ATOM 715 N N . ASP A 1 91 ? 14.113 2.558 -18.677 1.00 93.94 91 ASP A N 1
ATOM 716 C CA . ASP A 1 91 ? 14.538 3.282 -17.478 1.00 93.94 91 ASP A CA 1
ATOM 717 C C . ASP A 1 91 ? 13.446 4.228 -16.942 1.00 93.94 91 ASP A C 1
ATOM 719 O O . ASP A 1 91 ? 13.323 4.394 -15.727 1.00 93.94 91 ASP A O 1
ATOM 723 N N . GLY A 1 92 ? 12.616 4.801 -17.820 1.00 93.56 92 GLY A N 1
ATOM 724 C CA . GLY A 1 92 ? 11.438 5.584 -17.448 1.00 93.56 92 GLY A CA 1
ATOM 725 C C . GLY A 1 92 ? 10.373 4.737 -16.749 1.00 93.56 92 GLY A C 1
ATOM 726 O O . GLY A 1 92 ? 9.881 5.120 -15.685 1.00 93.56 92 GLY A O 1
ATOM 727 N N . ALA A 1 93 ? 10.075 3.554 -17.289 1.00 92.88 93 ALA A N 1
ATOM 728 C CA . ALA A 1 93 ? 9.146 2.596 -16.702 1.00 92.88 93 ALA A CA 1
ATOM 729 C C . ALA A 1 93 ? 9.638 2.102 -15.332 1.00 92.88 93 ALA A C 1
ATOM 731 O O . ALA A 1 93 ? 8.879 2.123 -14.362 1.00 92.88 93 ALA A O 1
ATOM 732 N N . LEU A 1 94 ? 10.929 1.765 -15.214 1.00 91.38 94 LEU A N 1
ATOM 733 C CA . LEU A 1 94 ? 11.549 1.371 -13.946 1.00 91.38 94 LEU A CA 1
ATOM 734 C C . LEU A 1 94 ? 11.490 2.495 -12.908 1.00 91.38 94 LEU A C 1
ATOM 736 O O . LEU A 1 94 ? 11.063 2.263 -11.779 1.00 91.38 94 LEU A O 1
ATOM 740 N N . ARG A 1 95 ? 11.855 3.733 -13.269 1.00 91.31 95 ARG A N 1
ATOM 741 C CA . ARG A 1 95 ? 11.735 4.881 -12.351 1.00 91.31 95 ARG A CA 1
ATOM 742 C C . ARG A 1 95 ? 10.296 5.090 -11.900 1.00 91.31 95 ARG A C 1
ATOM 744 O O . ARG A 1 95 ? 10.072 5.337 -10.715 1.00 91.31 95 ARG A O 1
ATOM 751 N N . LYS A 1 96 ? 9.333 4.992 -12.822 1.00 89.88 96 LYS A N 1
ATOM 752 C CA . LYS A 1 96 ? 7.909 5.144 -12.514 1.00 89.88 96 LYS A CA 1
ATOM 753 C C . LYS A 1 96 ? 7.458 4.082 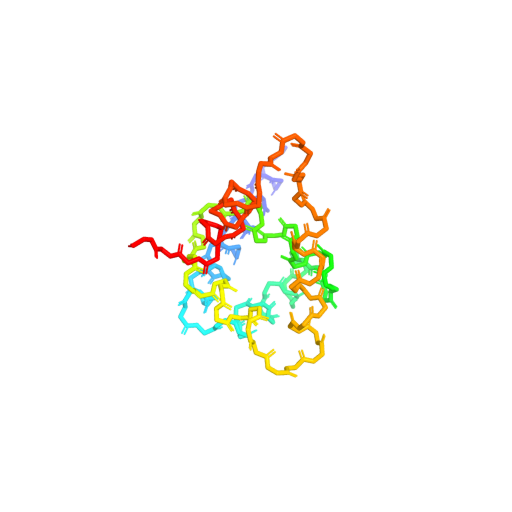-11.515 1.00 89.88 96 LYS A C 1
ATOM 755 O O . LYS A 1 96 ? 6.925 4.442 -10.468 1.00 89.88 96 LYS A O 1
ATOM 760 N N . PHE A 1 97 ? 7.741 2.812 -11.799 1.00 88.44 97 PHE A N 1
ATOM 761 C CA . PHE A 1 97 ? 7.405 1.686 -10.931 1.00 88.44 97 PHE A CA 1
ATOM 762 C C . PHE A 1 97 ? 8.012 1.835 -9.527 1.00 88.44 97 PHE A C 1
ATOM 764 O O . PHE A 1 97 ? 7.294 1.811 -8.528 1.00 88.44 97 PHE A O 1
ATOM 771 N N . LEU A 1 98 ? 9.316 2.105 -9.443 1.00 85.62 98 LEU A N 1
ATOM 772 C CA . LEU A 1 98 ? 10.022 2.196 -8.164 1.00 85.62 98 LEU A CA 1
ATOM 773 C C . LEU A 1 98 ? 9.616 3.433 -7.345 1.00 85.62 98 LEU A C 1
ATOM 775 O O . LEU A 1 98 ? 9.592 3.365 -6.123 1.00 85.62 98 LEU A O 1
ATOM 779 N N . SER A 1 99 ? 9.221 4.543 -7.979 1.00 83.00 99 SER A N 1
ATOM 780 C CA . SER A 1 99 ? 8.797 5.763 -7.266 1.00 83.00 99 SER A CA 1
ATOM 781 C C . SER A 1 99 ? 7.484 5.627 -6.479 1.00 83.00 99 SER A C 1
ATOM 783 O O . SER A 1 99 ? 7.198 6.451 -5.598 1.00 83.00 99 SER A O 1
ATOM 785 N N . GLY A 1 100 ? 6.674 4.619 -6.818 1.00 70.25 100 GLY A N 1
ATOM 786 C CA . GLY A 1 100 ? 5.439 4.282 -6.112 1.00 70.25 100 GLY A CA 1
ATOM 787 C C . GLY A 1 100 ? 5.670 3.397 -4.886 1.00 70.25 100 GLY A C 1
ATOM 788 O O . GLY A 1 100 ? 4.949 3.537 -3.906 1.00 70.25 100 GLY A O 1
ATOM 789 N N . ALA A 1 101 ? 6.699 2.544 -4.918 1.00 62.47 101 ALA A N 1
ATOM 790 C CA . ALA A 1 101 ? 6.924 1.488 -3.926 1.00 62.47 101 ALA A CA 1
ATOM 791 C C . ALA A 1 101 ? 8.202 1.661 -3.081 1.00 62.47 101 ALA A C 1
ATOM 793 O O . ALA A 1 101 ? 8.408 0.916 -2.130 1.00 62.47 101 ALA A O 1
ATOM 794 N N . LEU A 1 102 ? 9.074 2.621 -3.406 1.00 54.62 102 LEU A N 1
ATOM 795 C CA . LEU A 1 102 ? 10.301 2.904 -2.661 1.00 54.62 102 LEU A CA 1
ATOM 796 C C . LEU A 1 102 ? 10.529 4.425 -2.575 1.00 54.62 102 LEU A C 1
ATOM 798 O O . LEU A 1 102 ? 10.385 5.133 -3.579 1.00 54.62 102 LEU A O 1
ATOM 802 N N . PRO A 1 103 ? 10.878 4.974 -1.399 1.00 48.34 103 PRO A N 1
ATOM 803 C CA . PRO A 1 103 ? 11.390 6.331 -1.317 1.00 48.34 103 PRO A CA 1
ATOM 804 C C . PRO A 1 103 ? 12.766 6.386 -1.985 1.00 48.34 103 PRO A C 1
ATOM 806 O O . PRO A 1 103 ? 13.515 5.408 -1.974 1.00 48.34 103 PRO A O 1
ATOM 809 N N . ARG A 1 104 ? 13.073 7.537 -2.584 1.00 46.50 104 ARG A N 1
ATOM 810 C CA . ARG A 1 104 ? 14.444 7.854 -2.988 1.00 46.50 104 ARG A CA 1
ATOM 811 C C . ARG A 1 104 ? 15.340 8.022 -1.770 1.00 46.50 104 ARG A C 1
ATOM 813 O O . ARG A 1 104 ? 14.821 8.521 -0.745 1.00 46.50 104 ARG A O 1
#

Secondary structure (DSSP, 8-state):
-HHHHHHHHHHHHHHHHHHHHHHHSHHHHHHHHHHTTSS-SSHHHHHHHHHH-TTS-HHHHHHHHTSSSHHHHHHHHHHHHTS--TT--HHHHHHHHHHHHS--

Nearest PDB structures (foldseek):
  1r8q-assembly2_F  TM=9.538E-01  e=3.968E-07  Homo sapiens
  4jxh-assembly1_A  TM=9.566E-01  e=5.518E-07  Homo sapiens
  1r8s-assembly1_E  TM=9.547E-01  e=1.259E-06  Homo sapiens
  2r09-assembly2_B  TM=9.501E-01  e=1.568E-06  Mus musculus
  2r0d-assembly2_B  TM=9.524E-01  e=3.034E-06  Mus musculus

Solvent-accessible surface area (backbone atoms only — not comparable to full-atom values): 5646 Å² total; per-residue (Å²): 112,75,65,63,54,52,52,52,52,52,53,52,50,52,51,53,50,21,43,55,36,18,56,75,38,40,68,62,9,51,51,48,32,33,74,72,66,76,40,55,97,42,33,55,47,48,22,51,49,61,76,71,41,87,84,53,46,33,49,38,52,29,55,42,36,68,37,92,49,69,63,28,42,43,21,38,52,40,40,53,71,73,51,87,55,80,97,46,52,72,70,52,38,50,52,56,57,44,64,63,32,37,74,132

pLDDT: mean 92.33, std 9.38, range [46.5, 98.56]

Foldseek 3Di:
DVVVVVVV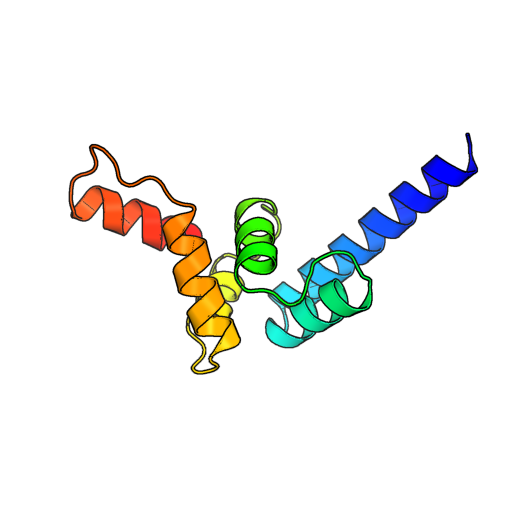VVLVVQLVVLLVCCLVPVVVSVVSCCVVVNFPLALQRVLVVLVVDPSHDLQSLLVQLPDPDPSSVSNLVNNLVPDDCPPHDPVRSVCVSCVSRDDD

InterPro domains:
  IPR000904 Sec7 domain [PF01369] (12-99)
  IPR000904 Sec7 domain [PS50190] (4-104)
  IPR035999 Sec7 domain superfamily [SSF48425] (8-100)

Sequence (104 aa):
DERGFIEAKEKKVLVQQGIKLFNLKGKKGIEMLVSSGHIERTPLSIAHFFHSNTDLDKRAVGDYMGEADELNKGVLYAYVDLMSFEDLTIDGALRKFLSGALPR

Radius of gyration: 15.11 Å; Cα contacts (8 Å, |Δi|>4): 95; chains: 1; bounding box: 43×30×36 Å

Organism: Hemiselmis andersenii (NCBI:txid464988)

Mean predicted aligned error: 4.23 Å